Protein AF-A0AAF3EWC4-F1 (afdb_monomer_lite)

Foldseek 3Di:
DADQDDDDDDDWDFDDDQAWTFTGDPNDTPDIAGLQQWPDWDDDCFKIWTQGNRHGIDIDGHNCNVVVVVSSVVRND

Sequence (77 aa):
MSRTKRWRDGNYDLHFSESSLNLETGGTIMDSWDYGSILWVATGERCLGFEVESAGIIECACAAPQLAVDNFRKFVK

pLDDT: mean 88.1, std 11.1, range [39.03, 95.12]

Secondary structure (DSSP, 8-state):
------PPSS--EEEE-SSEEEEEETTEEEEEEEGGGEEEEEE-SSEEEEEETTTEEEEEE-S-HHHHHHHHHHH--

Radius of gyration: 11.81 Å; chains: 1; bounding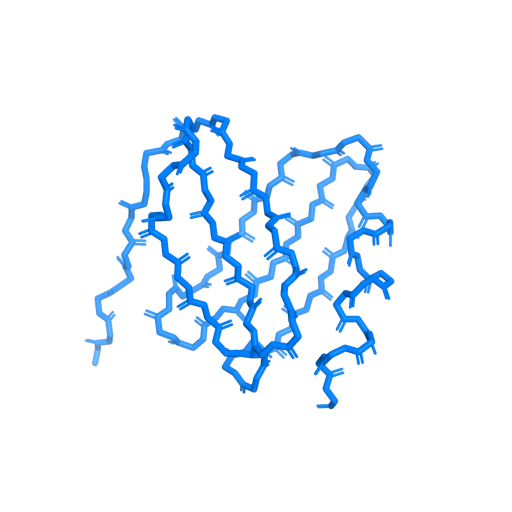 box: 33×25×29 Å

Organism: NCBI:txid2138241

Structure (mmCIF, N/CA/C/O backbone):
data_AF-A0AAF3EWC4-F1
#
_entry.id   AF-A0AAF3EWC4-F1
#
loop_
_atom_site.group_PDB
_atom_site.id
_atom_site.type_symbol
_atom_site.label_atom_id
_atom_site.label_alt_id
_atom_site.label_comp_id
_atom_site.label_asym_id
_atom_site.label_entity_id
_atom_site.label_seq_id
_atom_site.pdbx_PDB_ins_code
_atom_site.Cartn_x
_atom_site.Cartn_y
_atom_site.Cartn_z
_atom_site.occupancy
_atom_site.B_iso_or_equiv
_atom_site.auth_seq_id
_atom_site.auth_comp_id
_atom_site.auth_asym_id
_atom_site.auth_atom_id
_atom_site.pdbx_PDB_model_num
ATOM 1 N N . MET A 1 1 ? -21.221 -10.801 -2.998 1.00 39.03 1 MET A N 1
ATOM 2 C CA . MET A 1 1 ? -20.332 -10.642 -4.170 1.00 39.03 1 MET A CA 1
ATOM 3 C C . MET A 1 1 ? -19.862 -9.194 -4.186 1.00 39.03 1 MET A C 1
ATOM 5 O O . MET A 1 1 ? -20.624 -8.342 -4.630 1.00 39.03 1 MET A O 1
ATOM 9 N N . SER A 1 2 ? -18.701 -8.880 -3.597 1.00 45.72 2 SER A N 1
ATOM 10 C CA . SER A 1 2 ? -18.162 -7.515 -3.657 1.00 45.72 2 SER A CA 1
ATOM 11 C C . SER A 1 2 ? -17.668 -7.250 -5.082 1.00 45.72 2 SER A C 1
ATOM 13 O O . SER A 1 2 ? -17.054 -8.105 -5.719 1.00 45.72 2 SER A O 1
ATOM 15 N N . ARG A 1 3 ? -18.031 -6.092 -5.639 1.00 51.34 3 ARG A N 1
ATOM 16 C CA . ARG A 1 3 ? -17.492 -5.631 -6.919 1.00 51.34 3 ARG A CA 1
ATOM 17 C C . ARG A 1 3 ? -16.053 -5.201 -6.667 1.00 51.34 3 ARG A C 1
ATOM 19 O O . ARG A 1 3 ? -15.836 -4.150 -6.080 1.00 51.34 3 ARG A O 1
ATOM 26 N N . THR A 1 4 ? -15.099 -6.001 -7.124 1.00 58.06 4 THR A N 1
ATOM 27 C CA . THR A 1 4 ? -13.680 -5.645 -7.160 1.00 58.06 4 THR A CA 1
ATOM 28 C C . THR A 1 4 ? -13.533 -4.378 -8.003 1.00 58.06 4 THR A C 1
ATOM 30 O O . THR A 1 4 ? -13.853 -4.380 -9.198 1.00 58.06 4 THR A O 1
ATOM 33 N N . LYS A 1 5 ? -13.135 -3.262 -7.387 1.00 69.06 5 LYS A N 1
ATOM 34 C CA . LYS A 1 5 ? -12.874 -2.017 -8.115 1.00 69.06 5 LYS A CA 1
ATOM 35 C C . LYS A 1 5 ? -11.659 -2.251 -9.013 1.00 69.06 5 LYS A C 1
ATOM 37 O O . LYS A 1 5 ? -10.628 -2.717 -8.552 1.00 69.06 5 LYS A O 1
ATOM 42 N N . ARG A 1 6 ? -11.800 -1.981 -10.312 1.00 72.44 6 ARG A N 1
ATOM 43 C CA . ARG A 1 6 ? -10.712 -2.125 -11.287 1.00 72.44 6 ARG A CA 1
ATOM 44 C C . ARG A 1 6 ? -10.126 -0.759 -11.605 1.00 72.44 6 ARG A C 1
ATOM 46 O O . ARG A 1 6 ? -10.791 0.062 -12.238 1.00 72.44 6 ARG A O 1
ATOM 53 N N . TRP A 1 7 ? -8.891 -0.528 -11.176 1.00 81.81 7 TRP A N 1
ATOM 54 C CA . TRP A 1 7 ? -8.076 0.578 -11.676 1.00 81.81 7 TRP A CA 1
ATOM 55 C C . TRP A 1 7 ? -7.553 0.235 -13.072 1.00 81.81 7 TRP A C 1
ATOM 57 O O . TRP A 1 7 ? -7.549 -0.926 -13.480 1.00 81.81 7 TRP A O 1
ATOM 67 N N . ARG A 1 8 ? -7.164 1.257 -13.834 1.00 87.31 8 ARG A N 1
ATOM 68 C CA . ARG A 1 8 ? -6.428 1.027 -15.080 1.00 87.31 8 ARG A CA 1
ATOM 69 C C . ARG A 1 8 ? -4.980 0.729 -14.718 1.00 87.31 8 ARG A C 1
ATOM 71 O O . ARG A 1 8 ? -4.474 1.327 -13.778 1.00 87.31 8 ARG A O 1
ATOM 78 N N . ASP A 1 9 ? -4.317 -0.125 -15.483 1.00 89.44 9 ASP A N 1
ATOM 79 C CA . ASP A 1 9 ? -2.878 -0.319 -15.323 1.00 89.44 9 ASP A CA 1
ATOM 80 C C . ASP A 1 9 ? -2.152 1.012 -15.561 1.00 89.44 9 ASP A C 1
ATOM 82 O O . ASP A 1 9 ? -2.469 1.755 -16.499 1.00 89.44 9 ASP A O 1
ATOM 86 N N . GLY A 1 10 ? -1.202 1.342 -14.689 1.00 91.56 10 GLY A N 1
ATOM 87 C CA . GLY A 1 10 ? -0.517 2.626 -14.731 1.00 91.56 10 GLY A CA 1
ATOM 88 C C . GLY A 1 10 ? 0.383 2.869 -13.529 1.00 91.56 10 GLY A C 1
ATOM 89 O O . GLY A 1 10 ? 0.557 2.006 -12.672 1.00 91.56 10 GLY A O 1
ATOM 90 N N . ASN A 1 11 ? 0.955 4.070 -13.488 1.00 92.81 11 ASN A N 1
ATOM 91 C CA . ASN A 1 11 ? 1.794 4.507 -12.382 1.00 92.81 11 ASN A CA 1
ATOM 92 C C . ASN A 1 11 ? 0.928 5.164 -11.308 1.00 92.81 11 ASN A C 1
ATOM 94 O O . ASN A 1 11 ? 0.204 6.129 -11.578 1.00 92.81 11 ASN A O 1
ATOM 98 N N . TYR A 1 12 ? 1.044 4.631 -10.101 1.00 93.44 12 TYR A N 1
ATOM 99 C CA . TYR A 1 12 ? 0.362 5.102 -8.911 1.00 93.44 12 TYR A CA 1
ATOM 100 C C . TYR A 1 12 ? 1.358 5.213 -7.769 1.00 93.44 12 TYR A C 1
ATOM 102 O O . TYR A 1 12 ? 2.340 4.468 -7.717 1.00 93.44 12 TYR A O 1
ATOM 110 N N . ASP A 1 13 ? 1.046 6.098 -6.837 1.00 93.25 13 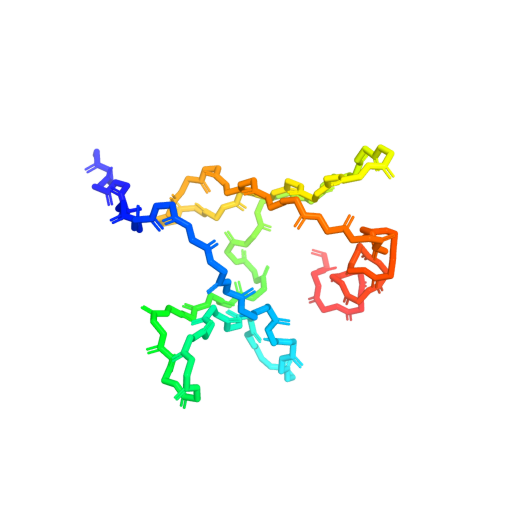ASP A N 1
ATOM 111 C CA . ASP A 1 13 ? 1.778 6.245 -5.594 1.00 93.25 13 ASP A CA 1
ATOM 112 C C . ASP A 1 13 ? 0.998 5.552 -4.474 1.00 93.25 13 ASP A C 1
ATOM 114 O O . ASP A 1 13 ? -0.215 5.726 -4.337 1.00 93.25 13 ASP A O 1
ATOM 118 N N . LEU A 1 14 ? 1.700 4.745 -3.677 1.00 92.19 14 LEU A N 1
ATOM 119 C CA . LEU A 1 14 ? 1.176 4.197 -2.429 1.00 92.19 14 LEU A CA 1
ATOM 120 C C . LEU A 1 14 ? 1.654 5.074 -1.279 1.00 92.19 14 LEU A C 1
ATOM 122 O O . LEU A 1 14 ? 2.842 5.093 -0.949 1.00 92.19 14 LEU A O 1
ATOM 126 N N . HIS A 1 15 ? 0.719 5.788 -0.667 1.00 93.38 15 HIS A N 1
ATOM 127 C CA . HIS A 1 15 ? 0.996 6.707 0.421 1.00 93.38 15 HIS A CA 1
ATOM 128 C C . HIS A 1 15 ? 0.480 6.135 1.744 1.00 93.38 15 HIS A C 1
ATOM 130 O O . HIS A 1 15 ? -0.716 5.928 1.942 1.00 93.38 15 HIS A O 1
ATOM 136 N N . PHE A 1 16 ? 1.413 5.879 2.658 1.00 91.75 16 PHE A N 1
ATOM 137 C CA . PHE A 1 16 ? 1.137 5.392 4.005 1.00 91.75 16 PHE A CA 1
ATOM 138 C C . PHE A 1 16 ? 0.850 6.575 4.930 1.00 91.75 16 PHE A C 1
ATOM 140 O O . PHE A 1 16 ? 1.762 7.335 5.258 1.00 91.75 16 PHE A O 1
ATOM 147 N N . SER A 1 17 ? -0.403 6.722 5.356 1.00 91.06 17 SER A N 1
ATOM 148 C CA . SER A 1 17 ? -0.796 7.685 6.391 1.00 91.06 17 SER A CA 1
ATOM 149 C C . SER A 1 17 ? -0.911 7.001 7.758 1.00 91.06 17 SER A C 1
ATOM 151 O O . SER A 1 17 ? -0.731 5.788 7.869 1.00 91.06 17 SER A O 1
ATOM 153 N N . GLU A 1 18 ? -1.218 7.759 8.812 1.00 89.12 18 GLU A N 1
ATOM 154 C CA . GLU A 1 18 ? -1.378 7.199 10.162 1.00 89.12 18 GLU A CA 1
ATOM 155 C C . GLU A 1 18 ? -2.566 6.231 10.283 1.00 89.12 18 GLU A C 1
ATOM 157 O O . GLU A 1 18 ? -2.497 5.284 11.066 1.00 89.12 18 GLU A O 1
ATOM 162 N N . SER A 1 19 ? -3.642 6.438 9.513 1.00 90.62 19 SER A N 1
ATOM 163 C CA . SER A 1 19 ? -4.883 5.653 9.623 1.00 90.62 19 SER A CA 1
ATOM 164 C C . SER A 1 19 ? -5.188 4.770 8.413 1.00 90.62 19 SER A C 1
ATOM 166 O O . SER A 1 19 ? -5.878 3.763 8.567 1.00 90.62 19 SER A O 1
ATOM 168 N N . SER A 1 20 ? -4.682 5.111 7.226 1.00 94.25 20 SER A N 1
ATOM 169 C CA . SER A 1 20 ? -4.993 4.385 5.990 1.00 94.25 20 SER A CA 1
ATOM 170 C C . SER A 1 20 ? -3.844 4.355 4.980 1.00 94.25 20 SER A C 1
ATOM 172 O O . SER A 1 20 ? -2.931 5.189 5.001 1.00 94.25 20 SER A O 1
ATOM 174 N N . LEU A 1 21 ? -3.920 3.392 4.063 1.00 94.44 21 LEU A N 1
ATOM 175 C CA . LEU A 1 21 ? -3.127 3.340 2.842 1.00 94.44 21 LEU A CA 1
ATOM 176 C C . LEU A 1 21 ? -3.901 4.020 1.711 1.00 94.44 21 LEU A C 1
ATOM 178 O O . LEU A 1 21 ? -5.009 3.595 1.382 1.00 94.44 21 LEU A O 1
ATOM 182 N N . ASN A 1 22 ? -3.306 5.036 1.093 1.00 95.12 22 ASN A N 1
ATOM 183 C CA . ASN A 1 22 ? -3.900 5.752 -0.030 1.00 95.12 22 ASN A CA 1
ATOM 184 C C . ASN A 1 22 ? -3.237 5.340 -1.344 1.00 95.12 22 ASN A C 1
ATOM 186 O O . ASN A 1 22 ? -2.009 5.279 -1.438 1.00 95.12 22 ASN A O 1
ATOM 190 N N . LEU A 1 23 ? -4.059 5.100 -2.363 1.00 94.38 23 LEU A N 1
ATOM 191 C CA . LEU A 1 23 ? -3.618 4.971 -3.746 1.00 94.38 23 LEU A CA 1
ATOM 192 C C . LEU A 1 23 ? -3.827 6.311 -4.445 1.00 94.38 23 LEU A C 1
ATOM 194 O O . LEU A 1 23 ? -4.963 6.775 -4.574 1.00 94.38 23 LEU A O 1
ATOM 198 N N . GLU A 1 24 ? -2.749 6.916 -4.924 1.00 95.12 24 GLU A N 1
ATOM 199 C CA . GLU A 1 24 ? -2.764 8.257 -5.501 1.00 95.12 24 GLU A CA 1
ATOM 200 C C . GLU A 1 24 ? -2.249 8.261 -6.946 1.00 95.12 24 GLU A C 1
ATOM 202 O O . GLU A 1 24 ? -1.452 7.418 -7.358 1.00 95.12 24 GLU A O 1
ATOM 207 N N . THR A 1 25 ? -2.717 9.215 -7.749 1.00 93.69 25 THR A N 1
ATOM 208 C CA . THR A 1 25 ? -2.128 9.522 -9.060 1.00 93.69 25 THR A CA 1
ATOM 209 C C . THR A 1 25 ? -2.248 11.017 -9.332 1.00 93.69 25 THR A C 1
ATOM 211 O O . THR A 1 25 ? -3.317 11.605 -9.156 1.00 93.69 25 THR A O 1
ATOM 214 N N . GLY A 1 26 ? -1.140 11.669 -9.695 1.00 89.69 26 GLY A N 1
ATOM 215 C CA . GLY A 1 26 ? -1.122 13.116 -9.947 1.00 89.69 26 GLY A CA 1
ATOM 216 C C . GLY A 1 26 ? -1.614 13.963 -8.763 1.00 89.69 26 GLY A C 1
ATOM 217 O O . GLY A 1 26 ? -2.285 14.969 -8.976 1.00 89.69 26 GLY A O 1
ATOM 218 N N . GLY A 1 27 ? -1.348 13.527 -7.524 1.00 88.56 27 GLY A N 1
ATOM 219 C CA . GLY A 1 27 ? -1.798 14.197 -6.295 1.00 88.56 27 GLY A CA 1
ATOM 220 C C . GLY A 1 27 ? -3.288 14.030 -5.971 1.00 88.56 27 GLY A C 1
ATOM 221 O O . GLY A 1 27 ? -3.802 14.713 -5.089 1.00 88.56 27 GLY A O 1
ATOM 222 N N . THR A 1 28 ? -4.001 13.155 -6.686 1.00 91.81 28 THR A N 1
ATOM 223 C CA . THR A 1 28 ? -5.408 12.832 -6.413 1.00 91.81 28 THR A CA 1
ATOM 224 C C . THR A 1 28 ? -5.517 11.456 -5.770 1.00 91.81 28 THR A C 1
ATOM 226 O O . THR A 1 28 ? -5.016 10.478 -6.326 1.00 91.81 28 THR A O 1
ATOM 229 N N . ILE A 1 29 ? -6.222 11.369 -4.638 1.00 94.62 29 ILE A N 1
ATOM 230 C CA . ILE A 1 29 ? -6.543 10.099 -3.975 1.00 94.62 29 ILE A CA 1
ATOM 231 C C . ILE A 1 29 ? -7.602 9.362 -4.801 1.00 94.62 29 ILE A C 1
ATOM 233 O O . ILE A 1 29 ? -8.740 9.810 -4.937 1.00 94.62 29 ILE A O 1
ATOM 237 N N . MET A 1 30 ? -7.212 8.220 -5.359 1.00 93.75 30 MET A N 1
ATOM 238 C CA . MET A 1 30 ? -8.065 7.335 -6.155 1.00 93.75 30 MET A CA 1
ATOM 239 C C . MET A 1 30 ? -8.774 6.300 -5.286 1.00 93.75 30 MET A C 1
ATOM 241 O O . MET A 1 30 ? -9.879 5.847 -5.620 1.00 93.75 30 MET A O 1
ATOM 245 N N . ASP A 1 31 ? -8.112 5.897 -4.203 1.00 93.88 31 ASP A N 1
ATOM 246 C CA . ASP A 1 31 ? -8.662 5.018 -3.184 1.00 93.88 31 ASP A CA 1
ATOM 247 C C . ASP A 1 31 ? -7.967 5.182 -1.835 1.00 93.88 31 ASP A C 1
ATOM 249 O O . ASP A 1 31 ? -6.842 5.683 -1.768 1.00 93.88 31 ASP A O 1
ATOM 253 N N . SER A 1 32 ? -8.644 4.735 -0.782 1.00 95.00 32 SER A N 1
ATOM 254 C CA . SER A 1 32 ? -8.129 4.736 0.583 1.00 95.00 32 SER A CA 1
ATOM 255 C C . SER A 1 32 ? -8.638 3.512 1.330 1.00 95.00 32 SER A C 1
ATOM 257 O O . SER A 1 32 ? -9.835 3.211 1.288 1.00 95.00 32 SER A O 1
ATOM 259 N N . TRP A 1 33 ? -7.736 2.817 2.018 1.00 94.56 33 TRP A N 1
ATOM 260 C CA . TRP A 1 33 ? -8.060 1.602 2.758 1.00 94.56 33 TRP A CA 1
ATOM 261 C C . TRP A 1 33 ? -7.517 1.668 4.176 1.00 94.56 33 TRP A C 1
ATOM 263 O O . TRP A 1 33 ? -6.321 1.877 4.387 1.00 94.56 33 TRP A O 1
ATOM 273 N N . ASP A 1 34 ? -8.392 1.440 5.150 1.00 94.06 34 ASP A N 1
ATOM 274 C CA . ASP A 1 34 ? -7.983 1.270 6.540 1.00 94.06 34 ASP A CA 1
ATOM 275 C C . ASP A 1 34 ? -7.078 0.042 6.660 1.00 94.06 34 ASP A C 1
ATOM 277 O O . ASP A 1 34 ? -7.364 -1.009 6.079 1.00 94.06 34 ASP A O 1
ATOM 281 N N . TYR A 1 35 ? -6.017 0.131 7.463 1.00 93.25 35 TYR A N 1
ATOM 282 C CA . TYR A 1 35 ? -5.057 -0.970 7.607 1.00 93.25 35 TYR A CA 1
ATOM 283 C C . TYR A 1 35 ? -5.684 -2.280 8.104 1.00 93.25 35 TYR A C 1
ATOM 285 O O . TYR A 1 35 ? -5.213 -3.351 7.740 1.00 93.25 35 TYR A O 1
ATOM 293 N N . GLY A 1 36 ? -6.776 -2.211 8.877 1.00 92.44 36 GLY A N 1
ATOM 294 C CA . GLY A 1 36 ? -7.518 -3.395 9.326 1.00 92.44 36 GLY A CA 1
ATOM 295 C C . GLY A 1 36 ? -8.284 -4.129 8.218 1.00 92.44 36 GLY A C 1
ATOM 296 O O . GLY A 1 36 ? -8.699 -5.262 8.427 1.00 92.44 36 GLY A O 1
ATOM 297 N N . SER A 1 37 ? -8.465 -3.509 7.047 1.00 92.94 37 SER A N 1
ATOM 298 C CA . SER A 1 37 ? -9.090 -4.141 5.873 1.00 92.94 37 SER A CA 1
ATOM 299 C C . SER A 1 37 ? -8.084 -4.862 4.965 1.00 92.94 37 SER A C 1
ATOM 301 O O . SER A 1 37 ? -8.480 -5.500 3.985 1.00 92.94 37 SER A O 1
ATOM 303 N N . ILE A 1 38 ? -6.787 -4.753 5.274 1.00 93.81 38 ILE A N 1
ATOM 304 C CA . ILE A 1 38 ? -5.691 -5.349 4.509 1.00 93.81 38 ILE A CA 1
ATOM 305 C C . ILE A 1 38 ? -5.413 -6.738 5.078 1.00 93.81 38 ILE A C 1
ATOM 307 O O . ILE A 1 38 ? -4.965 -6.877 6.213 1.00 93.81 38 ILE A O 1
ATOM 311 N N . LEU A 1 39 ? -5.690 -7.772 4.287 1.00 93.38 39 LEU A N 1
ATOM 312 C CA . LEU A 1 39 ? -5.671 -9.164 4.743 1.00 93.38 39 LEU A CA 1
ATOM 313 C C . LEU A 1 39 ? -4.256 -9.745 4.774 1.00 93.38 39 LEU A C 1
ATOM 315 O O . LEU A 1 39 ? -3.911 -10.520 5.665 1.00 93.38 39 LEU A O 1
ATOM 319 N N . TRP A 1 40 ? -3.431 -9.380 3.795 1.00 92.81 40 TRP A N 1
ATOM 320 C CA . TRP A 1 40 ? -2.029 -9.772 3.734 1.00 92.81 40 TRP A CA 1
ATOM 321 C C . TRP A 1 40 ? -1.231 -8.824 2.844 1.00 92.81 40 TRP A C 1
ATOM 323 O O . TRP A 1 40 ? -1.778 -8.118 1.998 1.00 92.81 40 TRP A O 1
ATOM 333 N N . VAL A 1 41 ? 0.089 -8.851 3.029 1.00 93.31 41 VAL A N 1
ATOM 334 C CA . VAL A 1 41 ? 1.070 -8.173 2.183 1.00 93.31 41 VAL A CA 1
ATOM 335 C C . VAL A 1 41 ? 2.269 -9.095 1.961 1.00 93.31 41 VAL A C 1
ATOM 337 O O . VAL A 1 41 ? 2.736 -9.764 2.885 1.00 93.31 41 VAL A O 1
ATOM 340 N N . ALA A 1 42 ? 2.771 -9.135 0.733 1.00 92.38 42 ALA A N 1
ATOM 341 C CA . ALA A 1 42 ? 3.922 -9.929 0.332 1.00 92.38 42 ALA A CA 1
ATOM 342 C C . ALA A 1 42 ? 4.796 -9.163 -0.668 1.00 92.38 42 ALA A C 1
ATOM 344 O O . ALA A 1 42 ? 4.352 -8.235 -1.343 1.00 92.38 42 ALA A O 1
ATOM 345 N N . THR A 1 43 ? 6.058 -9.569 -0.771 1.00 94.56 43 THR A N 1
ATOM 346 C CA . THR A 1 43 ? 7.036 -8.985 -1.693 1.00 94.56 43 THR A CA 1
ATOM 347 C C . THR A 1 43 ? 7.723 -10.075 -2.503 1.00 94.56 43 THR A C 1
ATOM 349 O O . THR A 1 43 ? 8.017 -11.150 -1.981 1.00 94.56 43 THR A O 1
ATOM 352 N N . GLY A 1 44 ? 8.016 -9.769 -3.766 1.00 90.12 44 GLY A N 1
ATOM 353 C CA . GLY A 1 44 ? 8.984 -10.477 -4.604 1.00 90.12 44 GLY A CA 1
ATOM 354 C C . GLY A 1 44 ? 10.212 -9.604 -4.881 1.00 90.12 44 GLY A C 1
ATOM 355 O O . GLY A 1 44 ? 10.399 -8.572 -4.242 1.00 90.12 44 GLY A O 1
ATOM 356 N N . GLU A 1 45 ? 11.046 -9.989 -5.850 1.00 87.00 45 GLU A N 1
ATOM 357 C CA . GLU A 1 45 ? 12.291 -9.266 -6.174 1.00 87.00 45 GLU A CA 1
ATOM 358 C C . GLU A 1 45 ? 12.040 -7.820 -6.648 1.00 87.00 45 GLU A C 1
ATOM 360 O O . GLU A 1 45 ? 12.843 -6.927 -6.389 1.00 87.00 45 GLU A O 1
ATOM 365 N N . ARG A 1 46 ? 10.910 -7.572 -7.327 1.00 91.38 46 ARG A N 1
ATOM 366 C CA . ARG A 1 46 ? 10.537 -6.260 -7.901 1.00 91.38 46 ARG A CA 1
ATOM 367 C C . ARG A 1 46 ? 9.040 -5.969 -7.856 1.00 91.38 46 ARG A C 1
ATOM 369 O O . ARG A 1 46 ? 8.524 -5.175 -8.645 1.00 91.38 46 ARG A O 1
ATOM 376 N N . CYS A 1 47 ? 8.329 -6.649 -6.970 1.00 93.62 47 CYS A N 1
ATOM 377 C CA . CYS A 1 47 ? 6.890 -6.518 -6.863 1.00 93.62 47 CYS A CA 1
ATOM 378 C C . CYS A 1 47 ? 6.436 -6.533 -5.411 1.00 93.62 47 CYS A C 1
ATOM 380 O O . CYS A 1 47 ? 7.035 -7.185 -4.555 1.00 93.62 47 CYS A O 1
ATOM 382 N N . LEU A 1 48 ? 5.355 -5.810 -5.169 1.00 94.88 48 LEU A N 1
ATOM 383 C CA . LEU A 1 48 ? 4.594 -5.797 -3.936 1.00 94.88 48 LEU A CA 1
ATOM 384 C C . LEU A 1 48 ? 3.194 -6.309 -4.269 1.00 94.88 48 LEU A C 1
ATOM 386 O O . LEU A 1 48 ? 2.587 -5.833 -5.226 1.00 94.88 48 LEU A O 1
ATOM 390 N N . GLY A 1 49 ? 2.689 -7.252 -3.486 1.00 94.44 49 GLY A N 1
ATOM 391 C CA . GLY A 1 49 ? 1.311 -7.720 -3.567 1.00 94.44 49 GLY A CA 1
ATOM 392 C C . GLY A 1 49 ? 0.617 -7.538 -2.226 1.00 94.44 49 GLY A C 1
ATOM 393 O O . GLY A 1 49 ? 1.230 -7.777 -1.185 1.00 94.44 49 GLY A O 1
ATOM 394 N N . PHE A 1 50 ? -0.644 -7.126 -2.236 1.00 94.44 50 PHE A N 1
ATOM 395 C CA . PHE A 1 50 ? -1.479 -7.088 -1.037 1.00 94.44 50 PHE A CA 1
ATOM 396 C C . PHE A 1 50 ? -2.946 -7.321 -1.389 1.00 94.44 50 PHE A C 1
ATOM 398 O O . PHE A 1 50 ? -3.372 -7.052 -2.511 1.00 94.44 50 PHE A O 1
ATOM 405 N N . GLU A 1 51 ? -3.724 -7.821 -0.433 1.00 94.56 51 GLU A N 1
ATOM 406 C CA . GLU A 1 51 ? -5.166 -8.014 -0.598 1.00 94.56 51 GLU A CA 1
ATOM 407 C C . GLU A 1 51 ? -5.945 -7.119 0.356 1.00 94.56 51 GLU A C 1
ATOM 409 O O . GLU A 1 51 ? -5.646 -7.051 1.549 1.00 94.56 51 GLU A O 1
ATOM 414 N N . VAL A 1 52 ? -6.969 -6.461 -0.181 1.00 93.62 52 VAL A N 1
ATOM 415 C CA . VAL A 1 52 ? -7.917 -5.642 0.575 1.00 93.62 52 VAL A CA 1
ATOM 416 C C . VAL A 1 52 ? -9.295 -6.286 0.495 1.00 93.62 52 VAL A C 1
ATOM 418 O O . VAL A 1 52 ? -9.769 -6.590 -0.597 1.00 93.62 52 VAL A O 1
ATOM 421 N N . GLU A 1 53 ? -9.990 -6.436 1.621 1.00 91.75 53 GLU A N 1
ATOM 422 C CA . GLU A 1 53 ? -11.293 -7.121 1.683 1.00 91.75 53 GLU A CA 1
ATOM 423 C C . GLU A 1 53 ? -12.335 -6.555 0.691 1.00 91.75 53 GLU A C 1
ATOM 425 O O . GLU A 1 53 ? -13.084 -7.292 0.042 1.00 91.75 53 GLU A O 1
ATOM 430 N N . SER A 1 54 ? -12.360 -5.230 0.520 1.00 88.81 54 SER A N 1
ATOM 431 C CA . SER A 1 54 ? -13.290 -4.539 -0.383 1.00 88.81 54 SER A CA 1
ATOM 432 C C . SER A 1 54 ? -12.818 -4.476 -1.840 1.00 88.81 54 SER A C 1
ATOM 434 O O . SER A 1 54 ? -13.633 -4.226 -2.734 1.00 88.81 54 SER A O 1
ATOM 436 N N . ALA A 1 55 ? -11.525 -4.698 -2.091 1.00 90.25 55 ALA A N 1
ATOM 437 C CA . ALA A 1 55 ? -10.862 -4.345 -3.345 1.00 90.25 55 ALA A CA 1
ATOM 438 C C . ALA A 1 55 ? -10.132 -5.517 -4.025 1.00 90.25 55 ALA A C 1
ATOM 440 O O . ALA A 1 55 ? -9.763 -5.398 -5.191 1.00 90.25 55 ALA A O 1
ATOM 441 N N . GLY A 1 56 ? -9.997 -6.658 -3.351 1.00 92.62 56 GLY A N 1
ATOM 442 C CA . GLY A 1 56 ? -9.283 -7.832 -3.839 1.00 92.62 56 GLY A CA 1
ATOM 443 C C . GLY A 1 56 ? -7.766 -7.648 -3.847 1.00 92.62 56 GLY A C 1
ATOM 444 O O . GLY A 1 56 ? -7.213 -6.837 -3.104 1.00 92.62 56 GLY A O 1
ATOM 445 N N . ILE A 1 57 ? -7.102 -8.447 -4.682 1.00 93.06 57 ILE A N 1
ATOM 446 C CA . ILE A 1 57 ? -5.642 -8.490 -4.795 1.00 93.06 57 ILE A CA 1
ATOM 447 C C . ILE A 1 57 ? -5.152 -7.344 -5.680 1.00 93.06 57 ILE A C 1
ATOM 449 O O . ILE A 1 57 ? -5.648 -7.147 -6.793 1.00 93.06 57 ILE A O 1
ATOM 453 N N . ILE A 1 58 ? -4.149 -6.625 -5.186 1.00 92.75 58 ILE A N 1
ATOM 454 C CA . ILE A 1 58 ? -3.456 -5.540 -5.873 1.00 92.75 58 ILE A CA 1
ATOM 455 C C . ILE A 1 58 ? -1.980 -5.911 -5.974 1.00 92.75 58 ILE A C 1
ATOM 457 O O . ILE A 1 58 ? -1.345 -6.266 -4.981 1.00 92.75 58 ILE A O 1
ATOM 461 N N . GLU A 1 59 ? -1.436 -5.804 -7.183 1.00 93.12 59 GLU A N 1
ATOM 462 C CA . GLU A 1 59 ? -0.031 -6.071 -7.476 1.00 93.12 59 GLU A CA 1
ATOM 463 C C . GLU A 1 59 ? 0.619 -4.822 -8.068 1.00 93.12 59 GLU A C 1
ATOM 465 O O . GLU A 1 59 ? 0.096 -4.196 -8.9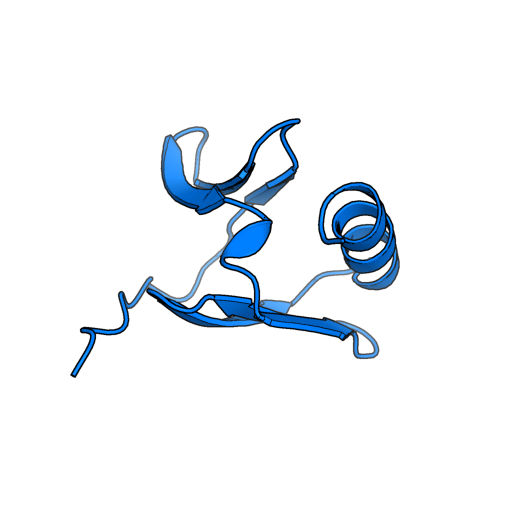91 1.00 93.12 59 GLU A O 1
ATOM 470 N N . CYS A 1 60 ? 1.775 -4.448 -7.530 1.00 92.31 60 CYS A N 1
ATOM 471 C CA . CYS A 1 60 ? 2.524 -3.272 -7.944 1.00 92.31 60 CYS A CA 1
ATOM 472 C C . CYS A 1 60 ? 3.952 -3.673 -8.305 1.00 92.31 60 CYS A C 1
ATOM 474 O O . CYS A 1 60 ? 4.643 -4.313 -7.511 1.00 92.31 60 CYS A O 1
ATOM 476 N N . ALA A 1 61 ? 4.432 -3.241 -9.470 1.00 93.00 61 ALA A N 1
ATOM 477 C CA . ALA A 1 61 ? 5.858 -3.259 -9.767 1.00 93.00 61 ALA A CA 1
ATOM 478 C C . ALA A 1 61 ? 6.528 -2.083 -9.044 1.00 93.00 61 ALA A C 1
ATOM 480 O O . ALA A 1 61 ? 6.138 -0.932 -9.237 1.00 93.00 61 ALA A O 1
ATOM 481 N N . CYS A 1 62 ? 7.535 -2.346 -8.212 1.00 88.56 62 CYS A N 1
ATOM 482 C CA . CYS A 1 62 ? 8.270 -1.282 -7.533 1.00 88.56 62 CYS A CA 1
ATOM 483 C C . CYS A 1 62 ? 9.726 -1.676 -7.262 1.00 88.56 62 CYS A C 1
ATOM 485 O O . CYS A 1 62 ? 10.076 -2.850 -7.158 1.00 88.56 62 CYS A O 1
ATOM 487 N N . ALA A 1 63 ? 10.601 -0.670 -7.182 1.00 87.81 63 ALA A N 1
ATOM 488 C CA . ALA A 1 63 ? 12.044 -0.880 -7.057 1.00 87.81 63 ALA A CA 1
ATOM 489 C C . ALA A 1 63 ? 12.492 -1.271 -5.637 1.00 87.81 63 ALA A C 1
ATOM 491 O O . ALA A 1 63 ? 13.573 -1.831 -5.476 1.00 87.81 63 ALA A O 1
ATOM 492 N N . ALA A 1 64 ? 11.681 -0.970 -4.619 1.00 87.88 64 ALA A N 1
ATOM 493 C CA . ALA A 1 64 ? 11.999 -1.206 -3.211 1.00 87.88 64 ALA A CA 1
ATOM 494 C C . ALA A 1 64 ? 10.800 -1.811 -2.450 1.00 87.88 64 ALA A C 1
ATOM 496 O O . ALA A 1 64 ? 10.296 -1.200 -1.504 1.00 87.88 64 ALA A O 1
ATOM 497 N N . PRO A 1 65 ? 10.314 -3.003 -2.839 1.00 91.38 65 PRO A N 1
ATOM 498 C CA . PRO A 1 65 ? 9.096 -3.573 -2.265 1.00 91.38 65 PRO A CA 1
ATOM 499 C C . PRO A 1 65 ? 9.256 -3.948 -0.783 1.00 91.38 65 PRO A C 1
ATOM 501 O O . PRO A 1 65 ? 8.307 -3.814 -0.013 1.00 91.38 65 PRO A O 1
ATOM 504 N N . GLN A 1 66 ? 10.471 -4.295 -0.337 1.00 90.62 66 GLN A N 1
ATOM 505 C CA . GLN A 1 66 ? 10.747 -4.568 1.078 1.00 90.62 66 GLN A CA 1
ATOM 506 C C . GLN A 1 66 ? 10.481 -3.347 1.972 1.00 90.62 66 GLN A C 1
ATOM 508 O O . GLN A 1 66 ? 9.912 -3.490 3.051 1.00 90.62 66 GLN A O 1
ATOM 513 N N . LEU A 1 67 ? 10.813 -2.138 1.502 1.00 89.69 67 LEU A N 1
ATOM 514 C CA . LEU A 1 67 ? 10.540 -0.906 2.243 1.00 89.69 67 LEU A CA 1
ATOM 515 C C . LEU A 1 67 ? 9.032 -0.676 2.405 1.00 89.69 67 LEU A C 1
ATOM 517 O O . LEU A 1 67 ? 8.591 -0.192 3.447 1.00 89.69 67 LEU A O 1
ATOM 521 N N . ALA A 1 68 ? 8.232 -1.032 1.397 1.00 89.62 68 ALA A N 1
ATOM 522 C CA . ALA A 1 68 ? 6.782 -0.960 1.507 1.00 89.62 68 ALA A CA 1
ATOM 523 C C . ALA A 1 68 ? 6.278 -1.940 2.575 1.00 89.62 68 ALA A C 1
ATOM 525 O O . ALA A 1 68 ? 5.577 -1.512 3.489 1.00 89.62 68 ALA A O 1
ATOM 526 N N . VAL A 1 69 ? 6.702 -3.210 2.535 1.00 90.69 69 VAL A N 1
ATOM 527 C CA . VAL A 1 69 ? 6.335 -4.226 3.545 1.00 90.69 69 VAL A CA 1
ATOM 528 C C . VAL A 1 69 ? 6.693 -3.775 4.964 1.00 90.69 69 VAL A C 1
ATOM 530 O O . VAL A 1 69 ? 5.888 -3.929 5.884 1.00 90.69 69 VAL A O 1
ATOM 533 N N . ASP A 1 70 ? 7.870 -3.183 5.155 1.00 90.00 70 ASP A N 1
ATOM 534 C CA . ASP A 1 70 ? 8.298 -2.695 6.467 1.00 90.00 70 ASP A CA 1
ATOM 535 C C . ASP A 1 70 ? 7.426 -1.535 6.969 1.00 90.00 70 ASP A C 1
ATOM 537 O O . ASP A 1 70 ? 7.210 -1.408 8.174 1.00 90.00 70 ASP A O 1
ATOM 541 N N . ASN A 1 71 ? 6.885 -0.706 6.069 1.00 87.62 71 ASN A N 1
ATOM 542 C CA . ASN A 1 71 ? 5.899 0.309 6.439 1.00 87.62 71 ASN A CA 1
ATOM 543 C C . ASN A 1 71 ? 4.526 -0.302 6.725 1.00 87.62 71 ASN A C 1
ATOM 545 O O . ASN 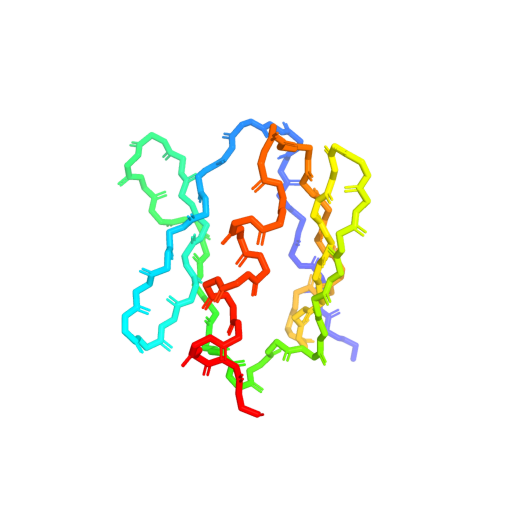A 1 71 ? 3.940 0.046 7.745 1.00 87.62 71 ASN A O 1
ATOM 549 N N . PHE A 1 72 ? 4.053 -1.263 5.924 1.00 88.38 72 PHE A N 1
ATOM 550 C CA . PHE A 1 72 ? 2.821 -2.003 6.224 1.00 88.38 72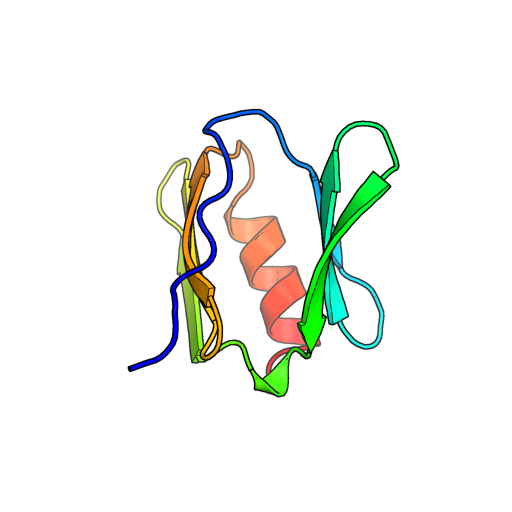 PHE A CA 1
ATOM 551 C C . PHE A 1 72 ? 2.852 -2.594 7.636 1.00 88.38 72 PHE A C 1
ATOM 553 O O . PHE A 1 72 ? 1.910 -2.400 8.394 1.00 88.38 72 PHE A O 1
ATOM 560 N N . ARG A 1 73 ? 3.959 -3.230 8.034 1.00 85.62 73 ARG A N 1
ATOM 561 C CA . ARG A 1 73 ? 4.122 -3.843 9.367 1.00 85.62 73 ARG A CA 1
ATOM 562 C C . ARG A 1 73 ? 4.065 -2.860 10.539 1.00 85.62 73 ARG A C 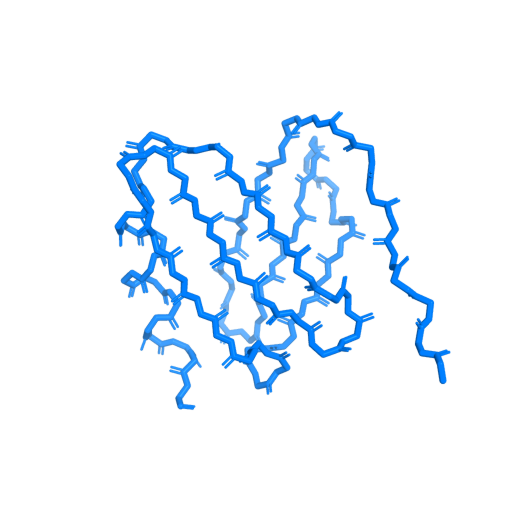1
ATOM 564 O O . ARG A 1 73 ? 3.891 -3.294 11.673 1.00 85.62 73 ARG A O 1
ATOM 571 N N . LYS A 1 74 ? 4.230 -1.554 10.306 1.00 85.50 74 LYS A N 1
ATOM 572 C CA . LYS A 1 74 ? 4.057 -0.541 11.363 1.00 85.50 74 LYS A CA 1
ATOM 573 C C . LYS A 1 74 ? 2.585 -0.295 11.686 1.00 85.50 74 LYS A C 1
ATOM 575 O O . LYS A 1 74 ? 2.281 0.116 12.803 1.00 85.50 74 LYS A O 1
ATOM 580 N N . PHE A 1 75 ? 1.697 -0.524 10.720 1.00 79.75 75 PHE A N 1
ATOM 581 C CA . PHE A 1 75 ? 0.298 -0.104 10.791 1.00 79.75 75 PHE A CA 1
ATOM 582 C C . PHE A 1 75 ? -0.701 -1.267 10.731 1.00 79.75 75 PHE A C 1
ATOM 584 O O . PHE A 1 75 ? -1.743 -1.208 11.381 1.00 79.75 75 PHE A O 1
ATOM 591 N N . VAL A 1 76 ? -0.374 -2.334 10.000 1.00 72.44 76 VAL A N 1
ATOM 592 C CA . VAL A 1 76 ? -1.127 -3.592 9.967 1.00 72.44 76 VAL A CA 1
ATOM 593 C C . VAL A 1 76 ? -0.703 -4.425 11.178 1.00 72.44 76 VAL A C 1
ATOM 595 O O . VAL A 1 76 ? 0.470 -4.786 11.296 1.00 72.44 76 VAL A O 1
ATOM 598 N N . LYS A 1 77 ? -1.644 -4.666 12.096 1.00 61.25 77 LYS A N 1
ATOM 599 C CA . LYS A 1 77 ? -1.448 -5.438 13.332 1.00 61.25 77 LYS A CA 1
ATOM 600 C C . LYS A 1 77 ? -1.998 -6.847 13.205 1.00 61.25 77 LYS A C 1
ATOM 602 O O . LYS A 1 77 ? -3.103 -6.974 12.640 1.00 61.25 77 LYS A O 1
#